Protein AF-A0A7K0C5S1-F1 (afdb_monomer)

Solvent-accessible surface area (backbone atoms only — not comparable to full-atom values): 5234 Å² total; per-residue (Å²): 134,82,87,68,82,78,70,76,54,90,83,70,60,86,75,70,84,78,84,43,73,70,58,42,54,44,53,56,59,58,61,51,47,85,81,48,61,74,86,56,42,60,64,52,51,51,52,45,52,54,52,52,51,52,51,51,55,50,54,61,69,68,52,79,71,77,81,74,78,77,73,82,70,84,77,84,83,130

Secondary structure (DSSP, 8-state):
------PPPTT---PPP-S-HHHHHHHHHHHGGGGS-HHHHHHHHHHHHHHHHHHHHHHHHHS-PPPPPPPPPPPS-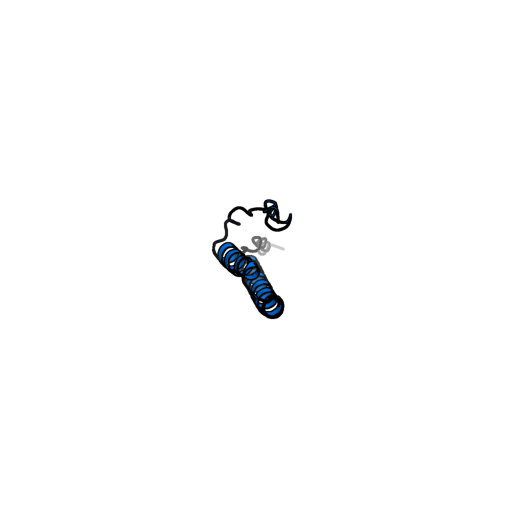-

Organism: NCBI:txid2585200

Foldseek 3Di:
DDPDPPDDPPVPPDDDPPPDPLLNVLVVLLVCVVVDDPVCNVVSVVVSVVSVVVVVVVVVVVDDPDPDPDDPPDDPDD

pLDDT: mean 80.63, std 12.43, range [51.28, 95.75]

Radius of gyration: 23.82 Å; Cα contacts (8 Å, |Δi|>4): 19; chains: 1; bounding box: 70×28×64 Å

Sequence (78 aa):
MSDEPMTAPAWAVPHGAAGDARVDGVLTRLAELGSLPVAEHVRIFEDVHQRLQELLVSADRDEPGPPRPAAPGPRPGA

Structure (mmCIF, N/CA/C/O backbone):
data_AF-A0A7K0C5S1-F1
#
_entry.id   AF-A0A7K0C5S1-F1
#
loop_
_atom_site.group_PDB
_atom_site.id
_atom_site.type_symbol
_atom_site.label_atom_id
_atom_site.label_alt_id
_atom_site.label_comp_id
_atom_site.label_asym_id
_atom_site.label_entity_id
_atom_site.label_seq_id
_atom_site.pdbx_PDB_ins_code
_atom_site.Cartn_x
_atom_site.Cartn_y
_atom_site.Cartn_z
_atom_site.occupancy
_atom_site.B_iso_or_equiv
_atom_site.auth_seq_id
_atom_site.auth_comp_id
_atom_site.auth_asym_id
_atom_site.auth_atom_id
_atom_site.pdbx_PDB_model_num
ATOM 1 N N . MET A 1 1 ? -33.556 -3.025 17.244 1.00 51.28 1 MET A N 1
ATOM 2 C CA . MET A 1 1 ? -32.346 -2.592 16.523 1.00 51.28 1 MET A CA 1
ATOM 3 C C . MET A 1 1 ? -32.367 -3.323 15.203 1.00 51.28 1 MET A C 1
ATOM 5 O O . MET A 1 1 ? -32.143 -4.524 15.199 1.00 51.28 1 MET A O 1
ATOM 9 N N . SER A 1 2 ? -32.808 -2.649 14.145 1.00 57.25 2 SER A N 1
ATOM 10 C CA . SER A 1 2 ? -32.789 -3.223 12.802 1.00 57.25 2 SER A CA 1
ATOM 11 C C . SER A 1 2 ? -31.338 -3.309 12.345 1.00 57.25 2 SER A C 1
ATOM 13 O O . SER A 1 2 ? -30.612 -2.323 12.451 1.00 57.25 2 SER A O 1
ATOM 15 N N . ASP A 1 3 ? -30.934 -4.486 11.886 1.00 62.03 3 ASP A N 1
ATOM 16 C CA . ASP A 1 3 ? -29.700 -4.698 11.137 1.00 62.03 3 ASP A CA 1
ATOM 17 C C . ASP A 1 3 ? -29.921 -4.076 9.748 1.00 62.03 3 ASP A C 1
ATOM 19 O O . ASP A 1 3 ? -30.479 -4.696 8.844 1.00 62.03 3 ASP A O 1
ATOM 23 N N . GLU A 1 4 ? -29.666 -2.772 9.630 1.00 59.03 4 GLU A N 1
ATOM 24 C CA . GLU A 1 4 ? -29.625 -2.105 8.330 1.00 59.03 4 GLU A CA 1
ATOM 25 C C . GLU A 1 4 ? -28.356 -2.596 7.623 1.00 59.03 4 GLU A C 1
ATOM 27 O O . GLU A 1 4 ? -27.286 -2.563 8.241 1.00 59.03 4 GLU A O 1
ATOM 32 N N . PRO A 1 5 ? -28.432 -3.088 6.370 1.00 63.62 5 PRO A N 1
ATOM 33 C CA . PRO A 1 5 ? -27.244 -3.552 5.679 1.00 63.62 5 PRO A CA 1
ATOM 34 C C . PRO A 1 5 ? -26.305 -2.358 5.541 1.00 63.62 5 PRO A C 1
ATOM 36 O O . PRO A 1 5 ? -26.619 -1.398 4.838 1.00 63.62 5 PRO A O 1
ATOM 39 N N . MET A 1 6 ? -25.171 -2.409 6.242 1.00 63.69 6 MET A N 1
ATOM 40 C CA . MET A 1 6 ? -24.115 -1.407 6.158 1.00 63.69 6 MET A CA 1
ATOM 41 C C . MET A 1 6 ? -23.666 -1.338 4.699 1.00 63.69 6 MET A C 1
ATOM 43 O O . MET A 1 6 ? -22.873 -2.166 4.246 1.00 63.69 6 MET A O 1
ATOM 47 N N . THR A 1 7 ? -24.222 -0.394 3.936 1.00 71.38 7 THR A N 1
ATOM 48 C CA . THR A 1 7 ? -23.799 -0.159 2.559 1.00 71.38 7 THR A CA 1
ATOM 49 C C . THR A 1 7 ? -22.299 0.082 2.594 1.00 71.38 7 THR A C 1
ATOM 51 O O . THR A 1 7 ? -21.819 0.915 3.369 1.00 71.38 7 THR A O 1
ATOM 54 N N . ALA A 1 8 ? -21.545 -0.687 1.806 1.00 65.62 8 ALA A N 1
ATOM 55 C CA . ALA A 1 8 ? -20.109 -0.493 1.734 1.00 65.62 8 ALA A CA 1
ATOM 56 C C . ALA A 1 8 ? -19.858 0.982 1.370 1.00 65.62 8 ALA A C 1
ATOM 58 O O . ALA A 1 8 ? -20.507 1.506 0.455 1.00 65.62 8 ALA A O 1
ATOM 59 N N . PRO A 1 9 ? -19.007 1.690 2.127 1.00 65.88 9 PRO A N 1
ATOM 60 C CA . PRO A 1 9 ? -18.791 3.109 1.904 1.00 65.88 9 PRO A CA 1
ATOM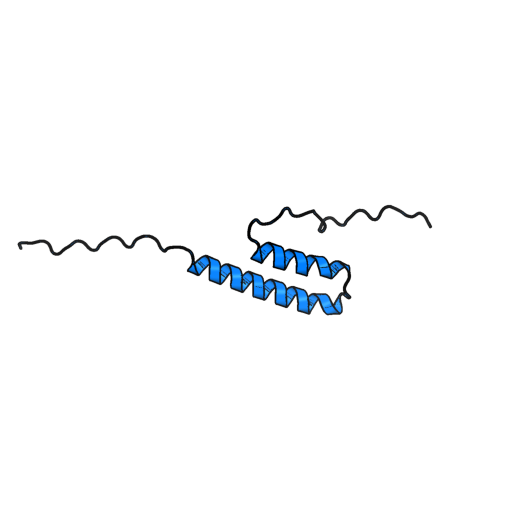 61 C C . PRO A 1 9 ? -18.206 3.323 0.504 1.00 65.88 9 PRO A C 1
ATOM 63 O O . PRO A 1 9 ? -17.508 2.461 -0.013 1.00 65.88 9 PRO A O 1
ATOM 66 N N . ALA A 1 10 ? -18.454 4.480 -0.111 1.00 60.94 10 ALA A N 1
ATOM 67 C CA . ALA A 1 10 ? -18.077 4.759 -1.505 1.00 60.94 10 ALA A CA 1
ATOM 68 C C . ALA A 1 10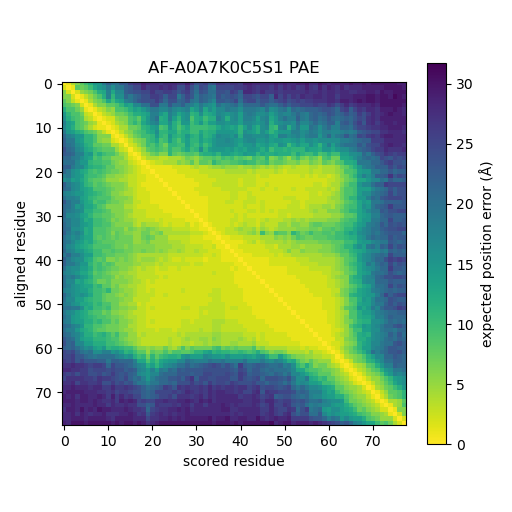 ? -16.564 4.669 -1.812 1.00 60.94 10 ALA A C 1
ATOM 70 O O . ALA A 1 10 ? -16.176 4.745 -2.971 1.00 60.94 10 ALA A O 1
ATOM 71 N N . TRP A 1 11 ? -15.706 4.518 -0.799 1.00 63.88 11 TRP A N 1
ATOM 72 C CA . TRP A 1 11 ? -14.275 4.243 -0.964 1.00 63.88 11 TRP A CA 1
ATOM 73 C C . TRP A 1 11 ? -13.949 2.744 -1.043 1.00 63.88 11 TRP A C 1
ATOM 75 O O . TRP A 1 11 ? -12.883 2.382 -1.523 1.00 63.88 11 TRP A O 1
ATOM 85 N N . ALA A 1 12 ? -14.866 1.866 -0.630 1.00 64.56 12 ALA A N 1
ATOM 86 C CA . ALA A 1 12 ? -14.764 0.413 -0.749 1.00 64.56 12 ALA A CA 1
ATOM 87 C C . ALA A 1 12 ? -15.158 -0.077 -2.157 1.00 64.56 12 ALA A C 1
ATOM 89 O O . ALA A 1 12 ? -15.679 -1.182 -2.321 1.00 64.56 12 ALA A O 1
ATOM 90 N N . VAL A 1 13 ? -14.953 0.759 -3.180 1.00 66.94 13 VAL A N 1
ATOM 91 C CA . VAL A 1 13 ? -15.155 0.356 -4.572 1.00 66.94 13 VAL A CA 1
ATOM 92 C C . VAL A 1 13 ? -14.157 -0.762 -4.865 1.00 66.94 13 VAL A C 1
ATOM 94 O O . VAL A 1 13 ? -12.963 -0.576 -4.632 1.00 66.94 13 VAL A O 1
ATOM 97 N N . PRO A 1 14 ? -14.608 -1.925 -5.360 1.00 65.94 14 PRO A N 1
ATOM 98 C CA . PRO A 1 14 ? -13.698 -2.995 -5.721 1.00 65.94 14 PRO A CA 1
ATOM 99 C C . PRO A 1 14 ? -12.789 -2.513 -6.852 1.00 65.94 14 PRO A C 1
ATOM 101 O O . PRO A 1 14 ? -13.218 -2.336 -7.993 1.00 65.94 14 PRO A O 1
ATOM 104 N N . HIS A 1 15 ? -11.524 -2.277 -6.522 1.00 65.69 15 HIS A N 1
ATOM 105 C CA . HIS A 1 15 ? -10.485 -2.045 -7.509 1.00 65.69 15 HIS A CA 1
ATOM 106 C C . HIS A 1 15 ? -10.142 -3.398 -8.145 1.00 65.69 15 HIS A C 1
ATOM 108 O O . HIS A 1 15 ? -9.829 -4.357 -7.440 1.00 65.69 15 HIS A O 1
ATOM 114 N N . GLY A 1 16 ? -10.242 -3.505 -9.474 1.00 66.62 16 GLY A N 1
ATOM 115 C CA . GLY A 1 16 ? -9.655 -4.640 -10.191 1.00 66.62 16 GLY A CA 1
ATOM 116 C C . GLY A 1 16 ? -8.138 -4.676 -9.977 1.00 66.62 16 GLY A C 1
ATOM 117 O O . GLY A 1 16 ? -7.552 -3.658 -9.610 1.00 66.62 16 GLY A O 1
ATOM 118 N N . ALA A 1 17 ? -7.505 -5.832 -10.205 1.00 71.81 17 ALA A N 1
ATOM 119 C CA . ALA A 1 17 ? -6.047 -5.944 -10.123 1.00 71.81 17 ALA A CA 1
ATOM 120 C C . ALA A 1 17 ? -5.384 -4.858 -10.986 1.00 71.81 17 ALA A C 1
ATOM 122 O O . ALA A 1 17 ? -5.763 -4.667 -12.146 1.00 71.81 17 ALA A O 1
ATOM 123 N N . ALA A 1 18 ? -4.409 -4.147 -10.418 1.00 76.06 18 ALA A N 1
ATOM 124 C CA . ALA A 1 18 ? -3.719 -3.043 -11.079 1.00 76.06 18 ALA A CA 1
ATOM 125 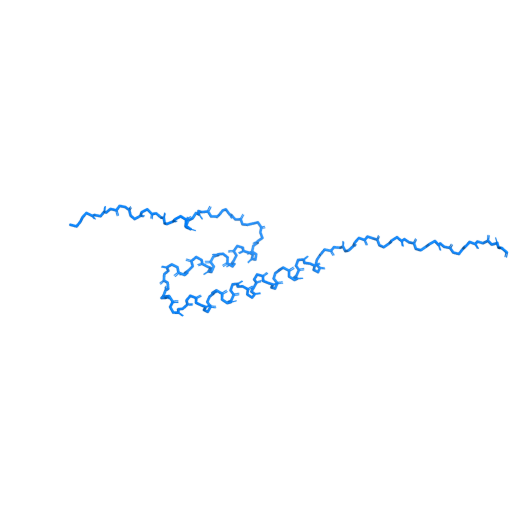C C . ALA A 1 18 ? -2.852 -3.527 -12.256 1.00 76.06 18 ALA A C 1
ATOM 127 O O . ALA A 1 18 ? -2.480 -2.734 -13.118 1.00 76.06 18 ALA A O 1
ATOM 128 N N . GLY A 1 19 ? -2.540 -4.827 -12.300 1.00 83.31 19 GLY A N 1
ATOM 129 C CA . GLY A 1 19 ? -1.754 -5.468 -13.357 1.00 83.31 19 GLY A CA 1
ATOM 130 C C . GLY A 1 19 ? -0.254 -5.534 -13.059 1.00 83.31 19 GLY A C 1
ATOM 131 O O . GLY A 1 19 ? 0.457 -6.284 -13.723 1.00 83.31 19 GLY A O 1
ATOM 132 N N . ASP A 1 20 ? 0.221 -4.821 -12.032 1.00 86.69 20 ASP A N 1
ATOM 133 C CA . ASP A 1 20 ? 1.558 -4.984 -11.455 1.00 86.69 20 ASP A CA 1
ATOM 134 C C . ASP A 1 20 ? 1.435 -5.669 -10.086 1.00 86.69 20 ASP A C 1
ATOM 136 O O . ASP A 1 20 ? 0.884 -5.102 -9.140 1.00 86.69 20 ASP A O 1
ATOM 140 N N . ALA A 1 21 ? 2.003 -6.873 -9.964 1.00 88.88 21 ALA A N 1
ATOM 141 C CA . ALA A 1 21 ? 1.959 -7.675 -8.740 1.00 88.88 21 ALA A CA 1
ATOM 142 C C . ALA A 1 21 ? 2.540 -6.946 -7.512 1.00 88.88 21 ALA A C 1
ATOM 144 O O . ALA A 1 21 ? 2.148 -7.220 -6.375 1.00 88.88 21 ALA A O 1
ATOM 145 N N . ARG A 1 22 ? 3.471 -6.006 -7.721 1.00 89.12 22 ARG A N 1
ATOM 146 C CA . ARG A 1 22 ? 4.050 -5.186 -6.650 1.00 89.12 22 ARG A CA 1
ATOM 147 C C . ARG A 1 22 ? 3.039 -4.156 -6.153 1.00 89.12 22 ARG A C 1
ATOM 149 O O . ARG A 1 22 ? 2.930 -3.967 -4.943 1.00 89.12 22 ARG A O 1
ATOM 156 N N . VAL A 1 23 ? 2.278 -3.543 -7.062 1.00 91.06 23 VAL A N 1
ATOM 157 C CA . VAL A 1 23 ? 1.183 -2.617 -6.726 1.00 91.06 23 VAL A CA 1
ATOM 158 C C . VAL A 1 23 ? 0.036 -3.373 -6.055 1.00 91.06 23 VAL A C 1
ATOM 160 O O . VAL A 1 23 ? -0.450 -2.938 -5.013 1.00 91.06 23 VAL A O 1
ATOM 163 N N . ASP A 1 24 ? -0.332 -4.548 -6.565 1.00 89.69 24 ASP A N 1
ATOM 164 C CA . ASP A 1 24 ? -1.384 -5.385 -5.973 1.00 89.69 24 ASP A CA 1
ATOM 165 C C . ASP A 1 24 ? -1.042 -5.816 -4.534 1.00 89.69 24 ASP A C 1
ATOM 167 O O . ASP A 1 24 ? -1.904 -5.818 -3.648 1.00 89.69 24 ASP A O 1
ATOM 171 N N . GLY A 1 25 ? 0.234 -6.106 -4.256 1.00 89.94 25 GLY A N 1
ATOM 172 C CA . GLY A 1 25 ? 0.709 -6.380 -2.898 1.00 89.94 25 GLY A CA 1
ATOM 173 C C . GLY A 1 25 ? 0.574 -5.180 -1.950 1.00 89.94 25 GLY A C 1
ATOM 174 O O . GLY A 1 25 ? 0.246 -5.357 -0.776 1.00 89.94 25 GLY A O 1
ATOM 175 N N . VAL A 1 26 ? 0.779 -3.955 -2.445 1.00 91.25 26 VAL A N 1
ATOM 176 C CA . VAL A 1 26 ? 0.558 -2.721 -1.669 1.00 91.25 26 VAL A CA 1
ATOM 177 C C . VAL A 1 26 ? -0.928 -2.510 -1.385 1.00 91.25 26 VAL A C 1
ATOM 179 O O . VAL A 1 26 ? -1.299 -2.216 -0.249 1.00 91.25 26 VAL A O 1
ATOM 182 N N . LEU A 1 27 ? -1.785 -2.690 -2.394 1.00 89.25 27 LEU A N 1
ATOM 183 C CA . LEU A 1 27 ? -3.235 -2.531 -2.252 1.00 89.25 27 LEU A CA 1
ATOM 184 C C . LEU A 1 27 ? -3.832 -3.560 -1.286 1.00 89.25 27 LEU A C 1
ATOM 186 O O . LEU A 1 27 ? -4.713 -3.223 -0.4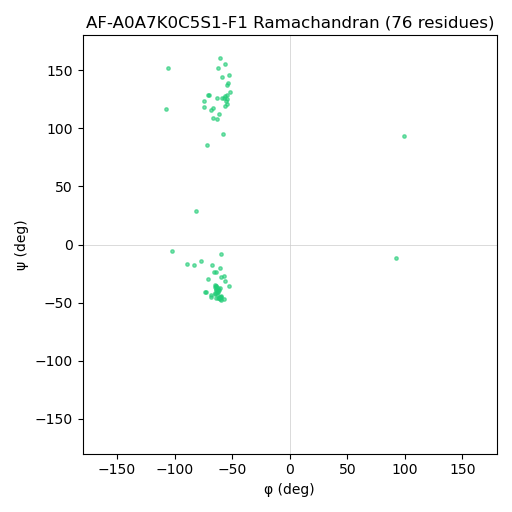97 1.00 89.25 27 LEU A O 1
ATOM 190 N N . THR A 1 28 ? -3.301 -4.785 -1.285 1.00 88.31 28 THR A N 1
ATOM 191 C CA . THR A 1 28 ? -3.673 -5.818 -0.308 1.00 88.31 28 THR A CA 1
ATOM 192 C C . THR A 1 28 ? -3.362 -5.364 1.119 1.00 88.31 28 THR A C 1
ATOM 194 O O . THR A 1 28 ? -4.221 -5.464 1.990 1.00 88.31 28 THR A O 1
ATOM 197 N N . ARG A 1 29 ? -2.175 -4.788 1.355 1.00 86.44 29 ARG A N 1
ATOM 198 C CA . ARG A 1 29 ? -1.801 -4.245 2.671 1.00 86.44 29 ARG A CA 1
ATOM 199 C C . ARG A 1 29 ? -2.674 -3.058 3.079 1.00 86.44 29 ARG A C 1
ATOM 201 O O . ARG A 1 29 ? -3.029 -2.921 4.244 1.00 86.44 29 ARG A O 1
ATOM 208 N N . LEU A 1 30 ? -3.056 -2.211 2.126 1.00 89.50 30 LEU A N 1
ATOM 209 C CA . LEU A 1 30 ? -3.956 -1.090 2.388 1.00 89.50 30 LEU A CA 1
ATOM 210 C C . LEU A 1 30 ? -5.360 -1.563 2.805 1.00 89.50 30 LEU A C 1
ATOM 212 O O . LEU A 1 30 ? -5.986 -0.942 3.663 1.00 89.50 30 LEU A O 1
ATOM 216 N N . ALA A 1 31 ? -5.839 -2.683 2.256 1.00 87.25 31 ALA A N 1
ATOM 217 C CA . ALA A 1 31 ? -7.133 -3.259 2.622 1.00 87.25 31 ALA A CA 1
ATOM 218 C C . ALA A 1 31 ? -7.201 -3.721 4.095 1.00 87.25 31 ALA A C 1
ATOM 220 O O . ALA A 1 31 ? -8.286 -3.745 4.679 1.00 87.25 31 ALA A O 1
ATOM 221 N N . GLU A 1 32 ? -6.062 -4.020 4.733 1.00 86.50 32 GLU A N 1
ATOM 222 C CA . GLU A 1 32 ? -5.997 -4.430 6.146 1.00 86.50 32 GLU A CA 1
ATOM 223 C C . GLU A 1 32 ? -6.424 -3.309 7.112 1.00 86.50 32 GLU A C 1
ATOM 225 O O . GLU A 1 32 ? -6.905 -3.592 8.215 1.00 86.50 32 GLU A O 1
ATOM 230 N N . LEU A 1 33 ? -6.333 -2.038 6.689 1.00 87.88 33 LEU A N 1
ATOM 231 C CA . LEU A 1 33 ? -6.697 -0.862 7.491 1.00 87.88 33 LEU A CA 1
ATOM 232 C C . LEU A 1 33 ? -8.107 -0.940 8.083 1.00 87.88 33 LEU A C 1
ATOM 234 O O . LEU A 1 33 ? -8.319 -0.497 9.212 1.00 87.88 33 LEU A O 1
ATOM 238 N N . GLY A 1 34 ? -9.061 -1.523 7.350 1.00 84.06 34 GLY A N 1
ATOM 239 C CA . GLY A 1 34 ? -10.453 -1.647 7.794 1.00 84.06 34 GLY A CA 1
ATOM 240 C C . GLY A 1 34 ? -10.625 -2.457 9.085 1.00 84.06 34 GLY A C 1
ATOM 241 O O . GLY A 1 34 ? -11.636 -2.312 9.767 1.00 84.06 34 GLY A O 1
ATOM 242 N N . SER A 1 35 ? -9.633 -3.280 9.436 1.00 85.38 35 SER A N 1
ATOM 243 C CA . SER A 1 35 ? -9.612 -4.103 10.652 1.00 85.38 35 SER A CA 1
ATOM 244 C C . SER A 1 35 ? -8.729 -3.545 11.775 1.00 85.38 35 SER A C 1
ATOM 246 O O . SER A 1 35 ? -8.726 -4.087 12.880 1.00 85.38 35 SER A O 1
ATOM 248 N N . LEU A 1 36 ? -7.985 -2.466 11.513 1.00 89.38 36 LEU A N 1
ATOM 249 C CA . LEU A 1 36 ? -6.997 -1.913 12.434 1.00 89.38 36 LEU A CA 1
ATOM 250 C C . LEU A 1 36 ? -7.485 -0.617 13.099 1.00 89.38 36 LEU A C 1
ATOM 252 O O . LEU A 1 36 ? -8.253 0.139 12.498 1.00 89.38 36 LEU A O 1
ATOM 256 N N . PRO A 1 37 ? -7.012 -0.305 14.321 1.00 91.19 37 PRO A N 1
ATOM 257 C CA . PRO A 1 37 ? -7.276 0.981 14.958 1.00 91.19 37 PRO A CA 1
ATOM 258 C C . PRO A 1 37 ? -6.760 2.150 14.111 1.00 91.19 37 PRO A C 1
ATOM 260 O O . PRO A 1 37 ? -5.671 2.073 13.553 1.00 91.19 37 PRO A O 1
ATOM 263 N N . VAL A 1 38 ? -7.472 3.280 14.104 1.00 91.62 38 VAL A N 1
ATOM 264 C CA . VAL A 1 38 ? -7.078 4.486 13.340 1.00 91.62 38 VAL A CA 1
ATOM 265 C C . VAL A 1 38 ? -5.673 4.986 13.702 1.00 91.62 38 VAL A C 1
ATOM 267 O O . VAL A 1 38 ? -4.948 5.479 12.843 1.00 91.62 38 VAL A O 1
ATOM 270 N N . ALA A 1 39 ? -5.242 4.804 14.954 1.00 92.12 39 ALA A N 1
ATOM 271 C CA . ALA A 1 39 ? -3.883 5.138 15.389 1.00 92.12 39 ALA A CA 1
ATOM 272 C C . ALA A 1 39 ? -2.791 4.361 14.622 1.00 92.12 39 ALA A C 1
ATOM 274 O O . ALA A 1 39 ? -1.683 4.861 14.444 1.00 92.12 39 ALA A O 1
ATOM 275 N N . GLU A 1 40 ? -3.113 3.161 14.135 1.00 90.25 40 GLU A N 1
ATOM 276 C CA . GLU A 1 40 ? -2.213 2.317 13.345 1.00 90.25 40 GLU A CA 1
ATOM 277 C C . GLU A 1 40 ? -2.206 2.696 11.858 1.00 90.25 40 GLU A C 1
ATOM 279 O O . GLU A 1 40 ? -1.270 2.347 11.137 1.00 90.25 40 GLU A O 1
ATOM 284 N N . HIS A 1 41 ? -3.217 3.436 11.387 1.00 93.06 41 HIS A N 1
ATOM 285 C CA . HIS A 1 41 ? -3.385 3.737 9.964 1.00 93.06 41 HIS A CA 1
ATOM 286 C C . HIS A 1 41 ? -2.238 4.577 9.415 1.00 93.06 41 HIS A C 1
ATOM 288 O O . HIS A 1 41 ? -1.779 4.317 8.308 1.00 93.06 41 HIS A O 1
ATOM 294 N N . VAL A 1 42 ? -1.736 5.541 10.193 1.00 94.44 42 VAL A N 1
ATOM 295 C CA . VAL A 1 42 ? -0.646 6.438 9.766 1.00 94.44 42 VAL A CA 1
ATOM 296 C C . VAL A 1 42 ? 0.590 5.643 9.352 1.00 94.44 42 VAL A C 1
ATOM 298 O O . VAL A 1 42 ? 1.111 5.854 8.262 1.00 94.44 42 VAL A O 1
ATOM 301 N N . ARG A 1 43 ? 1.001 4.662 10.164 1.00 92.19 43 ARG A N 1
ATOM 302 C CA . ARG A 1 43 ? 2.179 3.831 9.869 1.00 92.19 43 ARG A CA 1
ATOM 303 C C . ARG A 1 43 ? 2.011 3.018 8.588 1.00 92.19 43 ARG A C 1
ATOM 305 O O . ARG A 1 43 ? 2.967 2.837 7.842 1.00 92.19 43 ARG A O 1
ATOM 312 N N . ILE A 1 44 ? 0.802 2.526 8.330 1.00 91.62 44 ILE A N 1
ATOM 313 C CA . ILE A 1 44 ? 0.503 1.761 7.114 1.00 91.62 44 ILE A CA 1
ATOM 314 C C . ILE A 1 44 ? 0.442 2.680 5.899 1.00 91.62 44 ILE A C 1
ATOM 316 O O . ILE A 1 44 ? 0.980 2.325 4.855 1.00 91.62 44 ILE A O 1
ATOM 320 N N . PHE A 1 45 ? -0.150 3.869 6.025 1.00 92.06 45 PHE A N 1
ATOM 321 C CA . PHE A 1 45 ? -0.132 4.853 4.950 1.00 92.06 45 PHE A CA 1
ATOM 322 C C . PHE A 1 45 ? 1.295 5.256 4.593 1.00 92.06 45 PHE A C 1
ATOM 324 O O . PHE A 1 45 ? 1.617 5.304 3.412 1.00 92.06 45 PHE A O 1
ATOM 331 N N . GLU A 1 46 ? 2.157 5.525 5.570 1.00 95.50 46 GLU A N 1
ATOM 332 C CA . GLU A 1 46 ? 3.559 5.872 5.316 1.00 95.50 46 GLU A CA 1
ATOM 333 C C . GLU A 1 46 ? 4.300 4.753 4.571 1.00 95.50 46 GLU A C 1
ATOM 335 O O . GLU A 1 46 ? 4.933 5.016 3.551 1.00 95.50 46 GLU A O 1
ATOM 340 N N . ASP A 1 47 ? 4.163 3.503 5.017 1.00 94.06 47 ASP A N 1
ATOM 341 C CA . ASP A 1 47 ? 4.756 2.336 4.349 1.00 94.06 47 ASP A CA 1
ATOM 342 C C . ASP A 1 47 ? 4.251 2.171 2.904 1.00 94.06 47 ASP A C 1
ATOM 344 O O . ASP A 1 47 ? 5.048 1.990 1.980 1.00 94.06 47 ASP A O 1
ATOM 348 N N . VAL A 1 48 ? 2.938 2.311 2.695 1.00 94.19 48 VAL A N 1
ATOM 349 C CA . VAL A 1 48 ? 2.304 2.251 1.372 1.00 94.19 48 VAL A CA 1
ATOM 350 C C . VAL A 1 48 ? 2.839 3.353 0.456 1.00 94.19 48 VAL A C 1
ATOM 352 O O . VAL A 1 48 ? 3.214 3.063 -0.681 1.00 94.19 48 VAL A O 1
ATOM 355 N N . HIS A 1 49 ? 2.919 4.598 0.936 1.00 95.38 49 HIS A N 1
ATOM 356 C CA . HIS A 1 49 ? 3.439 5.715 0.143 1.00 95.38 49 HIS A CA 1
ATOM 357 C C . HIS A 1 49 ? 4.904 5.500 -0.238 1.00 95.38 49 HIS A C 1
ATOM 359 O O . HIS A 1 49 ? 5.249 5.658 -1.410 1.00 95.38 49 HIS A O 1
ATOM 365 N N . GLN A 1 50 ? 5.744 5.088 0.716 1.00 95.69 50 GLN A N 1
ATOM 366 C CA . GLN A 1 50 ? 7.163 4.836 0.458 1.00 95.69 50 GLN A CA 1
ATOM 367 C C . GLN A 1 50 ? 7.351 3.726 -0.575 1.00 95.69 50 GLN A C 1
ATOM 369 O O . GLN A 1 50 ? 8.085 3.902 -1.547 1.00 95.69 50 GLN A O 1
ATOM 374 N N . ARG A 1 51 ? 6.625 2.612 -0.438 1.00 94.06 51 ARG A N 1
ATOM 375 C CA . ARG A 1 51 ? 6.716 1.502 -1.389 1.00 94.06 51 ARG A CA 1
ATOM 376 C C . ARG A 1 51 ? 6.224 1.896 -2.781 1.00 94.06 51 ARG A C 1
ATOM 378 O O . ARG A 1 51 ? 6.864 1.541 -3.764 1.00 94.06 51 ARG A O 1
ATOM 385 N N . LEU A 1 52 ? 5.123 2.640 -2.898 1.00 94.19 52 LEU A N 1
ATOM 386 C CA . LEU A 1 52 ? 4.663 3.130 -4.204 1.00 94.19 52 LEU A CA 1
ATOM 387 C C . LEU A 1 52 ? 5.680 4.078 -4.840 1.00 94.19 52 LEU A C 1
ATOM 389 O O . LEU A 1 52 ? 5.937 3.977 -6.038 1.00 94.19 52 LEU A O 1
ATOM 393 N N . GLN A 1 53 ? 6.294 4.958 -4.051 1.00 95.75 53 GLN A N 1
ATOM 394 C CA . GLN A 1 53 ? 7.326 5.863 -4.544 1.00 95.75 53 GLN A CA 1
ATOM 395 C C . GLN A 1 53 ? 8.559 5.101 -5.047 1.00 95.75 53 GLN A C 1
ATOM 397 O O . GLN A 1 53 ? 9.071 5.411 -6.122 1.00 95.75 53 GLN A O 1
ATOM 402 N N . GLU A 1 54 ? 9.007 4.075 -4.323 1.00 95.12 54 GLU A N 1
ATOM 403 C CA . GLU A 1 54 ? 10.092 3.193 -4.765 1.00 95.12 54 GLU A CA 1
ATOM 404 C C . GLU A 1 54 ? 9.752 2.483 -6.080 1.00 95.12 54 GLU A C 1
ATOM 406 O O . GLU A 1 54 ? 10.578 2.453 -6.992 1.00 95.12 54 GLU A O 1
ATOM 411 N N . LEU A 1 55 ? 8.525 1.967 -6.212 1.00 94.56 55 LEU A N 1
ATOM 412 C CA . LEU A 1 55 ? 8.066 1.312 -7.438 1.00 94.56 55 LEU A CA 1
ATOM 413 C C . LEU A 1 55 ? 8.049 2.263 -8.636 1.00 94.56 55 LEU A C 1
ATOM 415 O O . LEU A 1 55 ? 8.472 1.868 -9.722 1.00 94.56 55 LEU A O 1
ATOM 419 N N . LEU A 1 56 ? 7.616 3.510 -8.441 1.00 92.69 56 LEU A N 1
ATOM 420 C CA . LEU A 1 56 ? 7.639 4.534 -9.488 1.00 92.69 56 LEU A CA 1
ATOM 421 C C . LEU A 1 56 ? 9.072 4.878 -9.911 1.00 92.69 56 LEU A C 1
ATOM 423 O O . LEU A 1 56 ? 9.351 4.959 -11.103 1.00 92.69 56 LEU A O 1
ATOM 427 N N . VAL A 1 57 ? 9.996 5.015 -8.955 1.00 93.19 57 VAL A N 1
ATOM 428 C CA . VAL A 1 57 ? 11.421 5.247 -9.252 1.00 93.19 57 VAL A CA 1
ATOM 429 C C . VAL A 1 57 ? 12.035 4.060 -9.998 1.00 93.19 57 VAL A C 1
ATOM 431 O O . VAL A 1 57 ? 12.853 4.253 -10.894 1.00 93.19 57 VAL A O 1
ATOM 434 N N . SER A 1 58 ? 11.671 2.827 -9.642 1.00 90.75 58 SER A N 1
ATOM 435 C CA . SER A 1 58 ? 12.109 1.641 -10.382 1.00 90.75 58 SER A CA 1
ATOM 436 C C . SER A 1 58 ? 11.565 1.626 -11.809 1.00 90.75 58 SER A C 1
ATOM 438 O O . SER A 1 58 ? 12.339 1.398 -12.731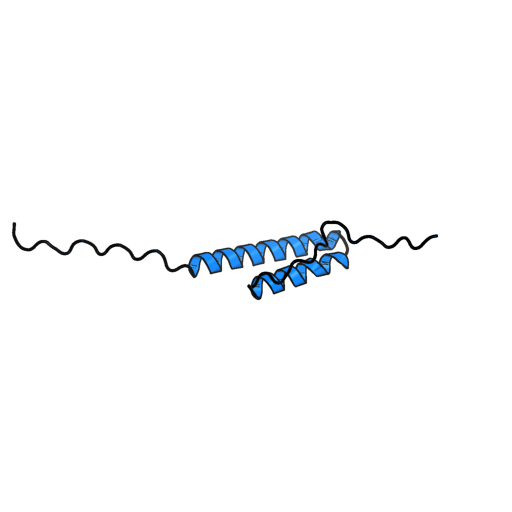 1.00 90.75 58 SER A O 1
ATOM 440 N N . ALA A 1 59 ? 10.277 1.917 -11.999 1.00 89.25 59 ALA A N 1
ATOM 441 C CA . ALA A 1 59 ? 9.658 1.947 -13.322 1.00 89.25 59 ALA A CA 1
ATOM 442 C C . ALA A 1 59 ? 10.283 3.011 -14.243 1.00 89.25 59 ALA A C 1
ATOM 444 O O . ALA A 1 59 ? 10.515 2.733 -15.414 1.00 89.25 59 ALA A O 1
ATOM 445 N N . ASP A 1 60 ? 10.616 4.189 -13.705 1.00 88.25 60 ASP A N 1
ATOM 446 C CA . ASP A 1 60 ? 11.326 5.251 -14.434 1.00 88.25 60 ASP A CA 1
ATOM 447 C C . ASP A 1 60 ? 12.717 4.797 -14.915 1.00 88.25 60 ASP A C 1
ATOM 449 O O . ASP A 1 60 ? 13.121 5.077 -16.040 1.00 88.25 60 ASP A O 1
ATOM 453 N N . ARG A 1 61 ? 13.438 4.018 -14.097 1.00 86.56 61 ARG A N 1
ATOM 454 C CA . ARG A 1 61 ? 14.751 3.457 -14.471 1.00 86.56 61 ARG A CA 1
ATOM 455 C C . ARG A 1 61 ? 14.666 2.352 -15.519 1.00 86.56 61 ARG A C 1
ATOM 457 O O . ARG A 1 61 ? 15.634 2.156 -16.252 1.00 86.56 61 ARG A O 1
ATOM 464 N N . ASP A 1 62 ? 13.563 1.612 -15.539 1.00 82.06 62 ASP A N 1
ATOM 465 C CA . ASP A 1 62 ? 13.321 0.543 -16.508 1.00 82.06 62 ASP A CA 1
ATOM 466 C C . ASP A 1 62 ? 12.902 1.092 -17.887 1.00 82.06 62 ASP A C 1
ATOM 468 O O . ASP A 1 62 ? 12.958 0.346 -18.867 1.00 82.06 62 ASP A O 1
ATOM 472 N N . GLU A 1 63 ? 12.528 2.377 -18.007 1.00 77.56 63 GLU A N 1
ATOM 473 C CA . GLU A 1 63 ? 12.238 2.997 -19.302 1.00 77.56 63 GLU A CA 1
ATOM 474 C C . GLU A 1 63 ? 13.532 3.121 -20.134 1.00 77.56 63 GLU A C 1
ATOM 476 O O . GLU A 1 63 ? 14.456 3.858 -19.766 1.00 77.56 63 GLU A O 1
ATOM 481 N N . PRO A 1 64 ? 13.640 2.437 -21.290 1.00 70.88 64 PRO A N 1
ATOM 482 C CA . PRO A 1 64 ? 14.757 2.648 -22.191 1.00 70.88 64 PRO A CA 1
ATOM 483 C C . PRO A 1 64 ? 14.651 4.068 -22.744 1.00 70.88 64 PRO A C 1
ATOM 485 O O . PRO A 1 64 ? 13.782 4.355 -23.568 1.00 70.88 64 PRO A O 1
ATOM 488 N N . GLY A 1 65 ? 15.548 4.952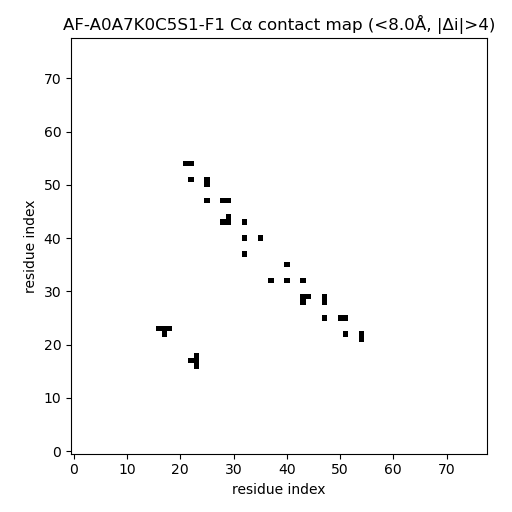 -22.302 1.00 71.50 65 GLY A N 1
ATOM 489 C CA . GLY A 1 65 ? 15.599 6.316 -22.815 1.00 71.50 65 GLY A CA 1
ATOM 490 C C . GLY A 1 65 ? 15.672 6.332 -24.352 1.00 71.50 65 GLY A C 1
ATOM 491 O O . GLY A 1 65 ? 16.287 5.437 -24.949 1.00 71.50 65 GLY A O 1
ATOM 492 N N . PRO A 1 66 ? 15.062 7.333 -25.016 1.00 73.94 66 PRO A N 1
ATOM 493 C CA . PRO A 1 66 ? 14.977 7.377 -26.470 1.00 73.94 66 PRO A CA 1
ATOM 494 C C . PRO A 1 66 ? 16.373 7.242 -27.098 1.00 73.94 66 PRO A C 1
ATOM 496 O O . PRO A 1 66 ? 17.333 7.840 -26.591 1.00 73.94 66 PRO A O 1
ATOM 499 N N . PRO A 1 67 ? 16.521 6.467 -28.193 1.00 73.44 67 PRO A N 1
ATOM 500 C CA . PRO A 1 67 ? 17.815 6.256 -28.820 1.00 73.44 67 PRO A CA 1
ATOM 501 C C . PRO A 1 67 ? 18.414 7.611 -29.185 1.00 73.44 67 PRO A C 1
ATOM 503 O O . PRO A 1 67 ? 17.832 8.387 -29.946 1.00 73.44 67 PRO A O 1
ATOM 506 N N . ARG A 1 68 ? 19.580 7.912 -28.604 1.00 77.31 68 ARG A N 1
ATOM 507 C CA . ARG A 1 68 ? 20.289 9.161 -28.873 1.00 77.31 68 ARG A CA 1
ATOM 508 C C . ARG A 1 68 ? 20.581 9.206 -30.378 1.00 77.31 68 ARG A C 1
ATOM 510 O O . ARG A 1 68 ? 21.163 8.240 -30.881 1.00 77.31 68 ARG A O 1
ATOM 517 N N . PRO A 1 69 ? 20.203 10.271 -31.108 1.00 76.38 69 PRO A N 1
ATOM 518 C CA . PRO A 1 69 ? 20.536 10.367 -32.522 1.00 76.38 69 PRO A CA 1
ATOM 519 C C . PRO A 1 69 ? 22.053 10.242 -32.681 1.00 76.38 69 PRO A C 1
ATOM 521 O O . PRO A 1 69 ? 22.815 10.924 -31.990 1.00 76.38 69 PRO A O 1
AT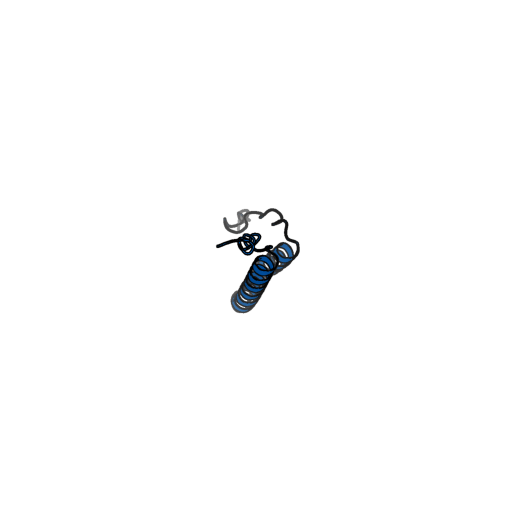OM 524 N N . ALA A 1 70 ? 22.488 9.324 -33.549 1.00 74.56 70 ALA A N 1
ATOM 525 C CA . ALA A 1 70 ? 23.901 9.131 -33.838 1.00 74.56 70 ALA A CA 1
ATOM 526 C C . ALA A 1 70 ? 24.485 10.464 -34.322 1.00 74.56 70 ALA A C 1
ATOM 528 O O . ALA A 1 70 ? 23.939 11.089 -35.234 1.00 74.56 70 ALA A O 1
ATOM 529 N N . ALA A 1 71 ? 25.567 10.922 -33.684 1.00 75.44 71 ALA A N 1
ATOM 530 C CA . ALA A 1 71 ? 26.254 12.130 -34.116 1.00 75.44 71 ALA A CA 1
ATOM 531 C C . ALA A 1 71 ? 26.632 11.987 -35.604 1.00 75.44 71 ALA A C 1
ATOM 533 O O . ALA A 1 71 ? 27.091 10.910 -35.999 1.00 75.44 71 ALA A O 1
ATOM 534 N N . PRO A 1 72 ? 26.450 13.032 -36.435 1.00 74.75 72 PRO A N 1
ATOM 535 C CA . PRO A 1 72 ? 26.899 12.998 -37.819 1.00 74.75 72 PRO A CA 1
ATOM 536 C C . PRO A 1 72 ? 28.386 12.639 -37.843 1.00 74.75 72 PRO A C 1
ATOM 538 O O . PRO A 1 72 ? 29.198 13.333 -37.229 1.00 74.75 72 PRO A O 1
ATOM 541 N N . GLY A 1 73 ? 28.732 11.537 -38.511 1.00 77.56 73 GLY A N 1
ATOM 542 C CA . GLY A 1 73 ? 30.123 11.127 -38.674 1.00 77.56 73 GLY A CA 1
ATOM 543 C C . GLY A 1 73 ? 30.956 12.245 -39.319 1.00 77.56 73 GLY A C 1
ATOM 544 O O . GLY A 1 73 ? 30.398 13.110 -40.006 1.00 77.56 73 GLY A O 1
ATOM 545 N N . PRO A 1 74 ? 32.282 12.264 -39.099 1.00 74.69 74 PRO A N 1
ATOM 546 C CA . PRO A 1 74 ? 33.150 13.285 -39.671 1.00 74.69 74 PRO A CA 1
ATOM 547 C C . PRO A 1 74 ? 32.973 13.322 -41.192 1.00 74.69 74 PRO A C 1
ATOM 549 O O . PRO A 1 74 ? 33.110 12.302 -41.867 1.00 74.69 74 PRO A O 1
ATOM 552 N N . ARG A 1 75 ? 32.630 14.501 -41.723 1.00 67.12 75 ARG A N 1
ATOM 553 C CA . ARG A 1 75 ? 32.507 14.732 -43.166 1.00 67.12 75 ARG A CA 1
ATOM 554 C C . ARG A 1 75 ? 33.909 14.616 -43.777 1.00 67.12 75 ARG A C 1
ATOM 556 O O . ARG A 1 75 ? 34.767 15.414 -43.399 1.00 67.12 75 ARG A O 1
ATOM 563 N N . PRO A 1 76 ? 34.181 13.657 -44.678 1.00 61.12 76 PRO A N 1
ATOM 564 C CA . PRO A 1 76 ? 35.469 13.591 -45.349 1.00 61.12 76 PRO A CA 1
ATOM 565 C C . PRO A 1 76 ? 35.530 14.705 -46.399 1.00 61.12 76 PRO A C 1
ATOM 567 O O . PRO A 1 76 ? 34.732 14.706 -47.333 1.00 61.12 76 PRO A O 1
ATOM 570 N N .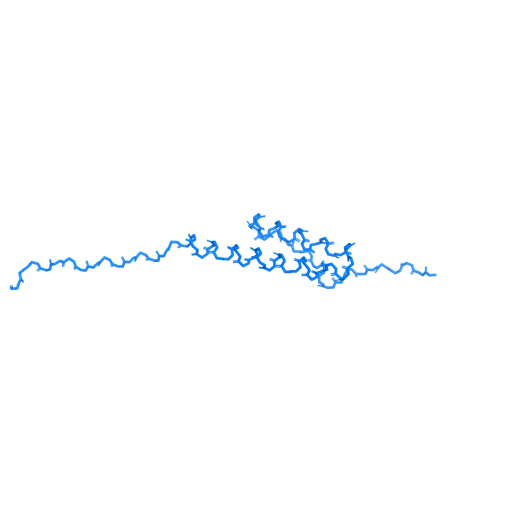 GLY A 1 77 ? 36.480 15.628 -46.247 1.00 62.84 77 GLY A N 1
ATOM 571 C CA . GLY A 1 77 ? 36.826 16.624 -47.264 1.00 62.84 77 GLY A CA 1
ATOM 572 C C . GLY A 1 77 ? 36.213 18.006 -47.035 1.00 62.84 77 GLY A C 1
ATOM 573 O O . GLY A 1 77 ? 35.111 18.293 -47.499 1.00 62.84 77 GLY A O 1
ATOM 574 N N . ALA A 1 78 ? 36.977 18.869 -46.371 1.00 54.47 78 ALA A N 1
ATOM 575 C CA . ALA A 1 78 ? 36.989 20.312 -46.592 1.00 54.47 78 ALA A CA 1
ATOM 576 C C . ALA A 1 78 ? 38.456 20.747 -46.661 1.00 54.47 78 ALA A C 1
ATOM 578 O O . ALA A 1 78 ? 39.250 20.185 -45.870 1.00 54.47 78 ALA A O 1
#

Mean predicted aligned error: 12.2 Å